Protein AF-A0A3R6N1R7-F1 (afdb_monomer_lite)

Secondary structure (DSSP, 8-state):
-EEEEEEEESSSEEEEEEEESSHHHHHHHHHHH-TT--TTT-SS-PEEEEEE--S--GGGSEEE--TT--

pLDDT: mean 76.5, std 13.58, range [44.56, 91.0]

Foldseek 3Di:
DAWKWKWKDWPDTAIAIEDDPDQVRRQVQCQVPVPPVPPPPRPTDIDIDIDGDPPDPNVVHHYGYRPPPD

Structure (mmCIF, N/CA/C/O backbone):
data_AF-A0A3R6N1R7-F1
#
_entry.id   AF-A0A3R6N1R7-F1
#
loop_
_atom_site.group_PDB
_atom_site.id
_atom_site.type_symbol
_atom_site.label_atom_id
_atom_site.label_alt_id
_atom_site.label_comp_id
_atom_site.label_asym_id
_atom_site.label_entity_id
_atom_site.label_seq_id
_atom_site.pdbx_PDB_ins_code
_atom_site.Cartn_x
_atom_site.Cartn_y
_atom_site.Cartn_z
_atom_site.occupancy
_atom_site.B_iso_or_equiv
_atom_site.auth_seq_id
_atom_site.auth_comp_id
_atom_site.auth_asym_id
_atom_site.auth_atom_id
_atom_site.pdbx_PDB_model_num
ATOM 1 N N . MET A 1 1 ? -6.631 -1.897 12.809 1.00 77.56 1 MET A N 1
ATOM 2 C CA . MET A 1 1 ? -6.230 -1.905 11.389 1.00 77.56 1 MET A CA 1
ATOM 3 C C . MET A 1 1 ? -6.967 -0.785 10.677 1.00 77.56 1 MET A C 1
ATOM 5 O O . MET A 1 1 ? -8.135 -0.559 10.970 1.00 77.56 1 MET A O 1
ATOM 9 N N . LYS A 1 2 ? -6.254 -0.025 9.857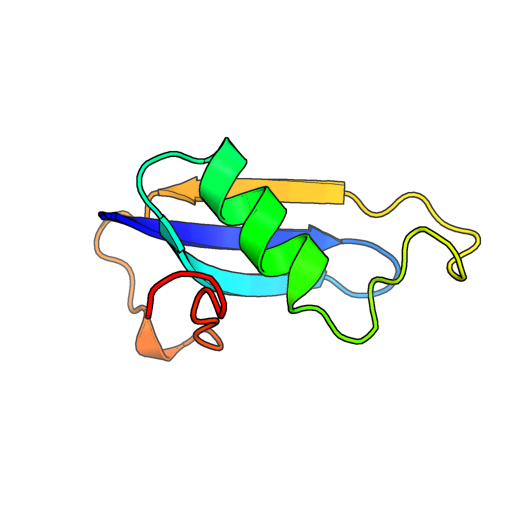 1.00 85.25 2 LYS A N 1
ATOM 10 C CA . LYS A 1 2 ? -6.741 1.081 9.033 1.00 85.25 2 LYS A CA 1
ATOM 11 C C . LYS A 1 2 ? -6.399 0.748 7.585 1.00 85.25 2 LYS A C 1
ATOM 13 O O . LYS A 1 2 ? -5.460 -0.007 7.347 1.00 85.25 2 LYS A O 1
ATOM 18 N N . ASP A 1 3 ? -7.140 1.324 6.656 1.00 88.75 3 ASP A N 1
ATOM 19 C CA . ASP A 1 3 ? -6.907 1.158 5.228 1.00 88.75 3 ASP A CA 1
ATOM 20 C C . ASP A 1 3 ? -5.752 2.076 4.780 1.00 88.75 3 ASP A C 1
ATOM 22 O O . ASP A 1 3 ? -5.772 3.301 4.972 1.00 88.75 3 ASP A O 1
ATOM 26 N N . TYR A 1 4 ? -4.715 1.461 4.225 1.00 89.50 4 TYR A N 1
ATOM 27 C CA . TYR A 1 4 ? -3.532 2.105 3.673 1.00 89.50 4 TYR A CA 1
ATOM 28 C C . TYR A 1 4 ? -3.440 1.808 2.180 1.00 89.50 4 TYR A C 1
ATOM 30 O O . TYR A 1 4 ? -3.851 0.753 1.710 1.00 89.50 4 TYR A O 1
ATOM 38 N N . LEU A 1 5 ? -2.896 2.764 1.439 1.00 89.50 5 LEU A N 1
ATOM 39 C CA . LEU A 1 5 ? -2.560 2.630 0.035 1.00 89.50 5 LEU A CA 1
ATOM 40 C C . LEU A 1 5 ? -1.044 2.650 -0.077 1.00 89.50 5 LEU A C 1
ATOM 42 O O . LEU A 1 5 ? -0.421 3.656 0.270 1.00 89.50 5 LEU A O 1
ATOM 46 N N . VAL A 1 6 ? -0.465 1.551 -0.539 1.00 87.69 6 VAL A N 1
ATOM 47 C CA . VAL A 1 6 ? 0.975 1.413 -0.737 1.00 87.69 6 VAL A CA 1
ATOM 48 C C . VAL A 1 6 ? 1.250 1.506 -2.218 1.00 87.69 6 VAL A C 1
ATOM 50 O O . VAL A 1 6 ? 0.796 0.677 -3.000 1.00 87.69 6 VAL A O 1
ATOM 53 N N . THR A 1 7 ? 1.966 2.550 -2.612 1.00 87.75 7 THR A N 1
ATOM 54 C CA . THR A 1 7 ? 2.413 2.699 -3.994 1.00 87.75 7 THR A CA 1
ATOM 55 C C . THR A 1 7 ? 3.823 2.160 -4.117 1.00 87.75 7 THR A C 1
ATOM 57 O O . THR A 1 7 ? 4.720 2.648 -3.435 1.00 87.75 7 THR A O 1
ATOM 60 N N . VAL A 1 8 ? 3.999 1.175 -4.988 1.00 84.56 8 VAL A N 1
ATOM 61 C CA . VAL A 1 8 ? 5.287 0.573 -5.318 1.00 84.56 8 VAL A CA 1
ATOM 62 C C . VAL A 1 8 ? 5.712 1.093 -6.680 1.00 84.56 8 VAL A C 1
ATOM 64 O O . VAL A 1 8 ? 4.917 1.115 -7.623 1.00 84.56 8 VAL A O 1
ATOM 67 N N . THR A 1 9 ? 6.943 1.585 -6.773 1.00 78.38 9 THR A N 1
ATOM 68 C CA . THR A 1 9 ? 7.527 2.090 -8.019 1.00 78.38 9 THR A CA 1
ATOM 69 C C . THR A 1 9 ? 8.887 1.447 -8.247 1.00 78.38 9 THR A C 1
ATOM 71 O O . THR A 1 9 ? 9.807 1.685 -7.472 1.00 78.38 9 THR A O 1
ATOM 74 N N . GLU A 1 10 ? 9.001 0.682 -9.332 1.00 70.25 10 GLU A N 1
ATOM 75 C CA . GLU A 1 10 ? 10.264 0.117 -9.840 1.00 70.25 10 GLU A CA 1
ATOM 76 C C . GLU A 1 10 ? 10.455 0.499 -11.309 1.00 70.25 10 GLU A C 1
ATOM 78 O O . GLU A 1 10 ? 11.127 1.474 -11.633 1.00 70.25 10 GLU A O 1
ATOM 83 N N . ILE A 1 11 ? 9.782 -0.231 -12.201 1.00 71.38 11 ILE A N 1
ATOM 84 C CA . ILE A 1 11 ? 9.720 0.028 -13.649 1.00 71.38 11 ILE A CA 1
ATOM 85 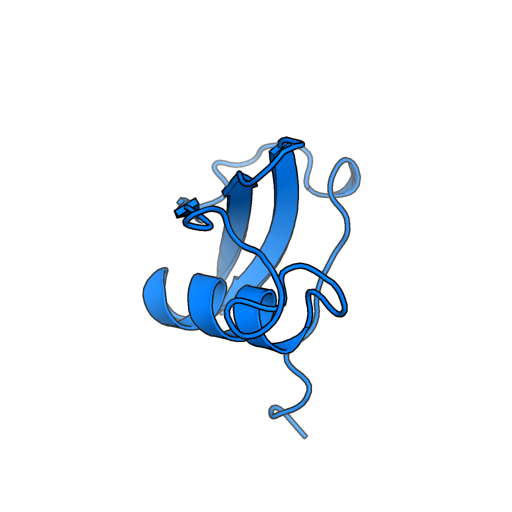C C . ILE A 1 11 ? 8.303 0.469 -14.049 1.00 71.38 11 ILE A C 1
ATOM 87 O O . ILE A 1 11 ? 8.106 1.232 -14.996 1.00 71.38 11 ILE A O 1
ATOM 91 N N . TYR A 1 12 ? 7.309 0.003 -13.290 1.00 70.75 12 TYR A N 1
ATOM 92 C CA . TYR A 1 12 ? 5.909 0.394 -13.362 1.00 70.75 12 TYR A CA 1
ATOM 93 C C . TYR A 1 12 ? 5.445 0.833 -11.969 1.00 70.75 12 TYR A C 1
ATOM 95 O O . TYR A 1 12 ? 5.953 0.346 -10.958 1.00 70.75 12 TYR A O 1
ATOM 103 N N . THR A 1 13 ? 4.496 1.765 -11.916 1.00 81.12 13 THR A N 1
ATOM 104 C CA . THR A 1 13 ? 3.902 2.232 -10.660 1.00 81.12 13 THR A CA 1
ATOM 105 C C . THR A 1 13 ? 2.597 1.490 -10.415 1.00 81.12 13 THR A C 1
ATOM 107 O O . THR A 1 13 ? 1.670 1.593 -11.221 1.00 81.12 13 THR A O 1
ATOM 110 N N . HIS A 1 14 ? 2.507 0.773 -9.297 1.00 84.31 14 HIS A N 1
ATOM 111 C CA . HIS A 1 14 ? 1.290 0.088 -8.867 1.00 84.31 14 HIS A CA 1
ATOM 112 C C . HIS A 1 14 ? 0.890 0.531 -7.460 1.00 84.31 14 HIS A C 1
ATOM 114 O O . HIS A 1 14 ? 1.751 0.758 -6.613 1.00 84.31 14 HIS A O 1
ATOM 120 N N . THR A 1 15 ? -0.411 0.665 -7.201 1.00 87.25 15 THR A N 1
ATOM 121 C CA . THR A 1 15 ? -0.930 1.037 -5.880 1.00 87.25 15 THR A CA 1
ATOM 122 C C . THR A 1 15 ? -1.801 -0.083 -5.335 1.00 87.25 15 THR A C 1
ATOM 124 O O . THR A 1 15 ? -2.865 -0.362 -5.883 1.00 87.25 15 THR A O 1
ATOM 127 N N . TYR A 1 16 ? -1.363 -0.665 -4.226 1.00 86.88 16 TYR A N 1
ATOM 128 C CA . TYR A 1 16 ? -2.077 -1.696 -3.489 1.00 86.88 16 TYR A CA 1
ATOM 129 C C . TYR A 1 16 ? -2.849 -1.086 -2.329 1.00 86.88 16 TYR A C 1
ATOM 131 O O . TYR A 1 16 ? -2.398 -0.133 -1.691 1.00 86.88 16 TYR A O 1
ATOM 139 N N . HIS A 1 17 ? -4.001 -1.660 -2.026 1.00 89.44 17 HIS A N 1
ATOM 140 C CA . HIS A 1 17 ? -4.756 -1.382 -0.821 1.00 89.44 17 HIS A CA 1
ATOM 141 C C . HIS A 1 17 ? -4.457 -2.455 0.224 1.00 89.44 17 HIS A C 1
ATOM 143 O O . HIS A 1 17 ? -4.618 -3.641 -0.029 1.00 89.44 17 HIS A O 1
ATOM 149 N N . VAL A 1 18 ? -4.033 -2.049 1.416 1.00 87.31 18 VAL A N 1
ATOM 150 C CA . VAL A 1 18 ? -3.659 -2.975 2.485 1.00 87.31 18 VAL A CA 1
ATOM 151 C C . VAL A 1 18 ? -4.218 -2.498 3.819 1.00 87.31 18 VAL A C 1
ATOM 153 O O . VAL A 1 18 ? -4.263 -1.299 4.114 1.00 87.31 18 VAL A O 1
ATOM 156 N N . ARG A 1 19 ? -4.639 -3.436 4.668 1.00 87.00 19 ARG A N 1
ATOM 157 C CA . ARG A 1 19 ? -5.124 -3.127 6.018 1.00 87.00 19 ARG A CA 1
ATOM 158 C C . ARG A 1 19 ? 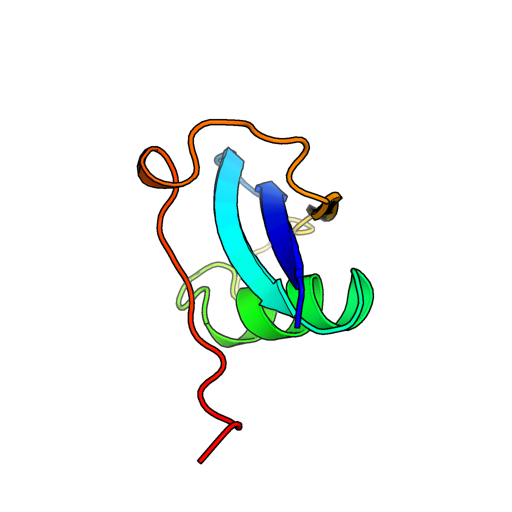-4.042 -3.365 7.057 1.00 87.00 19 ARG A C 1
ATOM 160 O O . ARG A 1 19 ? -3.798 -4.493 7.467 1.00 87.00 19 ARG A O 1
ATOM 167 N N . ALA A 1 20 ? -3.480 -2.276 7.569 1.00 86.62 20 ALA A N 1
ATOM 168 C CA . ALA A 1 20 ? -2.377 -2.312 8.524 1.00 86.62 20 ALA A CA 1
ATOM 169 C C . ALA A 1 20 ? -2.643 -1.428 9.748 1.00 86.62 20 ALA A C 1
ATOM 171 O O . ALA A 1 20 ? -3.563 -0.606 9.777 1.00 86.62 20 ALA A O 1
ATOM 172 N N . ASN A 1 21 ? -1.870 -1.588 10.817 1.00 86.19 21 ASN A N 1
ATOM 173 C CA . ASN A 1 21 ? -1.948 -0.686 11.971 1.00 86.19 21 ASN A CA 1
ATOM 174 C C . ASN A 1 21 ? -1.155 0.616 11.770 1.00 86.19 21 ASN A C 1
ATOM 176 O O . ASN A 1 21 ? -1.547 1.655 12.319 1.00 86.19 21 ASN A O 1
ATOM 180 N N . SER A 1 22 ? -0.107 0.555 10.947 1.00 86.88 22 SER A N 1
ATOM 181 C CA . SER A 1 22 ? 0.854 1.625 10.665 1.00 86.88 22 SER A CA 1
ATOM 182 C C . SER A 1 22 ? 1.235 1.635 9.183 1.00 86.88 22 SER A C 1
ATOM 184 O O . SER A 1 22 ? 1.005 0.654 8.487 1.00 86.88 22 SER A O 1
ATOM 186 N N . ALA A 1 23 ? 1.817 2.744 8.711 1.00 86.31 23 ALA A N 1
ATOM 187 C CA . ALA A 1 23 ? 2.334 2.843 7.342 1.00 86.31 23 ALA A CA 1
ATOM 188 C C . ALA A 1 23 ? 3.484 1.850 7.105 1.00 86.31 23 ALA A C 1
ATOM 190 O O . ALA A 1 23 ? 3.447 1.120 6.133 1.00 86.31 23 ALA A O 1
ATOM 191 N N . GLU A 1 24 ? 4.407 1.736 8.060 1.00 85.00 24 GLU A N 1
ATOM 192 C CA . GLU A 1 24 ? 5.510 0.767 8.004 1.00 85.00 24 GLU A CA 1
ATOM 193 C C . GLU A 1 24 ? 5.005 -0.685 7.896 1.00 85.00 24 GLU A C 1
ATOM 195 O O . GLU A 1 24 ? 5.435 -1.419 7.020 1.00 85.00 24 GLU A O 1
ATOM 200 N N . GLU A 1 25 ? 4.004 -1.070 8.704 1.00 85.62 25 GLU A N 1
ATOM 201 C CA . GLU A 1 25 ? 3.353 -2.393 8.605 1.00 85.62 25 GLU A CA 1
ATOM 202 C C . GLU A 1 25 ? 2.675 -2.583 7.233 1.00 85.62 25 GLU A C 1
ATOM 204 O O . GLU A 1 25 ? 2.660 -3.684 6.706 1.00 85.62 25 GLU A O 1
ATOM 209 N N . ALA A 1 26 ? 2.125 -1.523 6.630 1.00 85.81 26 ALA A N 1
ATOM 210 C CA . ALA A 1 26 ? 1.529 -1.593 5.295 1.00 85.81 26 ALA A CA 1
ATOM 211 C C . ALA A 1 26 ? 2.580 -1.849 4.204 1.00 85.81 26 ALA A C 1
ATOM 213 O O . ALA A 1 26 ? 2.346 -2.666 3.317 1.00 85.81 26 ALA A O 1
ATOM 214 N N . GLU A 1 27 ? 3.714 -1.149 4.269 1.00 85.56 27 GLU A N 1
ATOM 215 C CA . GLU A 1 27 ? 4.831 -1.317 3.332 1.00 85.56 27 GLU A CA 1
ATOM 216 C C . GLU A 1 27 ? 5.411 -2.724 3.420 1.00 85.56 27 GLU A C 1
ATOM 218 O O . GLU A 1 27 ? 5.609 -3.349 2.385 1.00 85.56 27 GLU A O 1
ATOM 223 N N . ASP A 1 28 ? 5.588 -3.237 4.637 1.00 83.88 28 ASP A N 1
ATOM 224 C CA . ASP A 1 28 ? 6.101 -4.583 4.898 1.00 83.88 28 ASP A CA 1
ATOM 225 C C . ASP A 1 28 ? 5.184 -5.672 4.312 1.00 83.88 28 ASP A C 1
ATOM 227 O O . ASP A 1 28 ? 5.644 -6.531 3.568 1.00 83.88 28 ASP A O 1
ATOM 231 N N . ILE A 1 29 ? 3.862 -5.572 4.522 1.00 82.62 29 ILE A N 1
ATOM 232 C CA . ILE A 1 29 ? 2.888 -6.525 3.957 1.00 82.62 29 ILE A CA 1
ATOM 233 C C . ILE A 1 29 ? 2.936 -6.539 2.428 1.00 82.62 29 ILE A C 1
ATOM 235 O O . ILE A 1 29 ? 2.848 -7.600 1.813 1.00 82.62 29 ILE A O 1
ATOM 239 N N . VAL A 1 30 ? 3.024 -5.361 1.807 1.00 81.31 30 VAL A N 1
ATOM 240 C CA . VAL A 1 30 ? 3.060 -5.249 0.345 1.00 81.31 30 VAL A CA 1
ATOM 241 C C . VAL A 1 30 ? 4.409 -5.696 -0.202 1.00 81.31 30 VAL A C 1
ATOM 243 O O . VAL A 1 30 ? 4.432 -6.318 -1.254 1.00 81.31 30 VAL A O 1
ATOM 246 N N . ALA A 1 31 ? 5.511 -5.453 0.503 1.00 77.62 31 ALA A N 1
ATOM 247 C CA . ALA A 1 31 ? 6.811 -6.001 0.137 1.00 77.62 31 ALA A CA 1
ATOM 248 C C . ALA A 1 31 ? 6.826 -7.540 0.208 1.00 77.62 31 ALA A C 1
ATOM 250 O O . ALA A 1 31 ? 7.418 -8.174 -0.660 1.00 77.62 31 ALA A O 1
ATOM 251 N N . ASP A 1 32 ? 6.139 -8.134 1.188 1.00 77.06 32 ASP A N 1
ATOM 252 C CA . ASP A 1 32 ? 6.042 -9.591 1.360 1.00 77.06 32 ASP A CA 1
ATOM 253 C C . ASP A 1 32 ? 5.078 -10.256 0.354 1.00 77.06 32 ASP A C 1
ATOM 255 O O . ASP A 1 32 ? 5.357 -11.335 -0.160 1.00 77.06 32 ASP A O 1
ATOM 259 N N . ASN A 1 33 ? 3.964 -9.592 0.010 1.00 72.88 33 ASN A N 1
ATOM 260 C CA . ASN A 1 33 ? 2.948 -10.118 -0.920 1.00 72.88 33 ASN A CA 1
ATOM 261 C C . ASN A 1 33 ? 3.162 -9.747 -2.388 1.00 72.88 33 ASN A C 1
ATOM 263 O O . ASN A 1 33 ? 2.543 -10.356 -3.262 1.00 72.88 33 ASN A O 1
ATOM 267 N N . SER A 1 34 ? 3.951 -8.715 -2.688 1.00 65.06 34 SER A N 1
ATOM 268 C CA . SER A 1 34 ? 4.244 -8.336 -4.069 1.00 65.06 34 SER A CA 1
ATOM 269 C C . SER A 1 34 ? 5.229 -9.362 -4.630 1.00 65.06 34 SER A C 1
ATOM 271 O O . SER A 1 34 ? 6.433 -9.120 -4.645 1.00 65.06 34 SER A O 1
ATOM 273 N N . ASP A 1 35 ? 4.682 -10.507 -5.065 1.00 55.66 35 ASP A N 1
ATOM 274 C CA . ASP A 1 35 ? 5.277 -11.725 -5.662 1.00 55.66 35 ASP A CA 1
ATOM 275 C C . ASP A 1 35 ? 6.085 -11.437 -6.957 1.00 55.66 35 ASP A C 1
ATOM 277 O O . ASP A 1 35 ? 5.984 -12.119 -7.972 1.00 55.66 35 ASP A O 1
ATOM 281 N N . GLY A 1 36 ? 6.845 -10.344 -6.990 1.00 48.09 36 GLY A N 1
ATOM 282 C CA . GLY A 1 36 ? 7.424 -9.786 -8.209 1.00 48.09 36 GLY A CA 1
ATOM 283 C C . GLY A 1 36 ? 8.071 -8.407 -8.074 1.00 48.09 36 GLY A C 1
ATOM 284 O O . GLY A 1 36 ? 8.758 -8.004 -9.003 1.00 48.09 36 GLY A O 1
ATOM 285 N N . CYS A 1 37 ? 7.940 -7.719 -6.935 1.00 50.94 37 CYS A N 1
ATOM 286 C CA . CYS A 1 37 ? 8.838 -6.611 -6.569 1.00 50.94 37 CYS A CA 1
ATOM 287 C C . CYS A 1 37 ? 9.976 -7.164 -5.708 1.00 50.94 37 CYS A C 1
ATOM 289 O O . CYS A 1 37 ? 10.209 -6.752 -4.571 1.00 50.94 37 CYS A O 1
ATOM 291 N N . ASN A 1 38 ? 10.614 -8.219 -6.215 1.00 51.81 38 ASN A N 1
ATOM 292 C CA . ASN A 1 38 ? 11.648 -8.928 -5.490 1.00 51.81 38 ASN A CA 1
ATOM 293 C C . ASN A 1 38 ? 12.893 -8.036 -5.462 1.00 51.81 38 ASN A C 1
ATOM 295 O O . ASN A 1 38 ? 13.694 -8.043 -6.393 1.00 51.81 38 ASN A O 1
ATOM 299 N N . VAL A 1 39 ? 13.078 -7.295 -4.368 1.00 50.72 39 VAL A N 1
ATOM 300 C CA . VAL A 1 39 ? 14.276 -6.477 -4.086 1.00 50.72 39 VAL A CA 1
ATOM 301 C C . VAL A 1 39 ? 15.593 -7.268 -4.179 1.00 50.72 39 VAL A C 1
ATOM 303 O O . VAL A 1 39 ? 16.669 -6.676 -4.189 1.00 50.72 39 VAL A O 1
ATOM 306 N N . TYR A 1 40 ? 15.526 -8.605 -4.236 1.00 47.59 40 TYR A N 1
ATOM 307 C CA . TYR A 1 40 ? 16.672 -9.490 -4.446 1.00 47.59 40 TYR A CA 1
ATOM 308 C C . TYR A 1 40 ? 16.939 -9.866 -5.914 1.00 47.59 40 TYR A C 1
ATOM 310 O O . TYR A 1 40 ? 18.025 -10.373 -6.199 1.00 47.59 40 TYR A O 1
ATOM 318 N N . GLU A 1 41 ? 16.002 -9.628 -6.837 1.00 51.03 41 GLU A N 1
ATOM 319 C CA . GLU A 1 41 ? 16.150 -9.927 -8.272 1.00 51.03 41 GLU A CA 1
ATOM 320 C C . GLU A 1 41 ? 16.022 -8.697 -9.185 1.00 51.03 41 GLU A C 1
ATOM 322 O O . GLU A 1 41 ? 16.490 -8.759 -10.327 1.00 51.03 41 GLU A O 1
ATOM 327 N N . ASP A 1 42 ? 15.475 -7.574 -8.705 1.00 50.31 42 ASP A N 1
ATOM 328 C CA . ASP A 1 42 ? 15.406 -6.345 -9.496 1.00 50.31 42 ASP A CA 1
ATOM 329 C C . ASP A 1 42 ? 16.694 -5.514 -9.366 1.00 50.31 42 ASP A C 1
ATOM 331 O O . ASP A 1 42 ? 17.173 -5.180 -8.283 1.00 50.31 42 ASP A O 1
ATOM 335 N N . TYR A 1 43 ? 17.295 -5.183 -10.509 1.00 51.34 43 TYR A N 1
ATOM 336 C CA . TYR A 1 43 ? 18.478 -4.320 -10.581 1.00 51.34 43 TYR A CA 1
ATOM 337 C C . TYR A 1 43 ? 18.144 -2.836 -10.291 1.00 51.34 43 TYR A C 1
ATOM 339 O O . TYR A 1 43 ? 19.063 -2.010 -10.297 1.00 51.34 43 TYR A O 1
ATOM 347 N N . ASN A 1 44 ? 16.868 -2.481 -10.059 1.00 56.88 44 ASN A N 1
ATOM 348 C CA . ASN A 1 44 ? 16.410 -1.132 -9.715 1.00 56.88 44 ASN A CA 1
ATOM 349 C C . ASN A 1 44 ? 15.890 -1.053 -8.274 1.00 56.88 44 ASN A C 1
ATOM 351 O O . ASN A 1 44 ? 15.287 -1.979 -7.750 1.00 56.88 44 ASN A O 1
ATOM 355 N N . GLU A 1 45 ? 16.111 0.093 -7.633 1.00 65.50 45 GLU A N 1
ATOM 356 C CA . GLU A 1 45 ? 15.649 0.350 -6.269 1.00 65.50 45 GLU A CA 1
ATOM 357 C C . GLU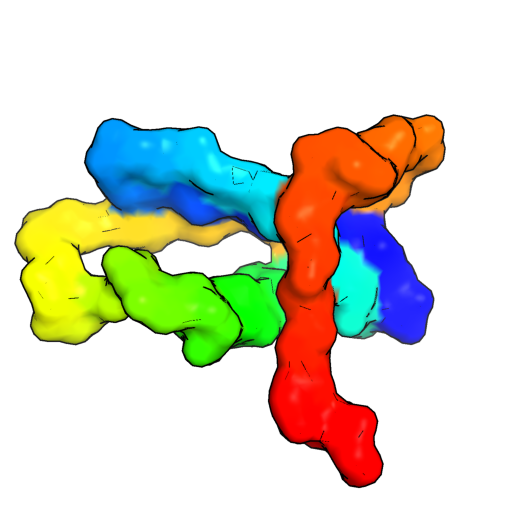 A 1 45 ? 14.121 0.537 -6.247 1.00 65.50 45 GLU A C 1
ATOM 359 O O . GLU A 1 45 ? 13.605 1.549 -6.730 1.00 65.50 45 GLU A O 1
ATOM 364 N N . SER A 1 46 ? 13.391 -0.431 -5.687 1.00 71.75 46 SER A N 1
ATOM 365 C CA . SER A 1 46 ? 11.949 -0.332 -5.454 1.00 71.75 46 SER A CA 1
ATOM 366 C C . SER A 1 46 ? 11.645 0.730 -4.405 1.00 71.75 46 SER A C 1
ATOM 368 O O . SER A 1 46 ? 12.087 0.641 -3.259 1.00 71.75 46 SER A O 1
ATOM 370 N N . THR A 1 47 ? 10.847 1.734 -4.767 1.00 80.06 47 THR A N 1
ATOM 371 C CA . THR A 1 47 ? 10.355 2.724 -3.804 1.00 80.06 47 THR A CA 1
ATOM 372 C C . THR A 1 47 ? 8.949 2.359 -3.357 1.00 80.06 47 THR A C 1
ATOM 374 O O . THR A 1 47 ? 8.026 2.308 -4.173 1.00 80.06 47 THR A O 1
ATOM 377 N N . TYR A 1 48 ? 8.786 2.177 -2.051 1.00 82.88 48 TYR A N 1
ATOM 378 C CA . TYR A 1 48 ? 7.501 1.979 -1.392 1.00 82.88 48 TYR A CA 1
ATOM 379 C C . TYR A 1 48 ? 7.049 3.297 -0.762 1.00 82.88 48 TYR A C 1
ATOM 381 O O . TYR A 1 48 ? 7.854 4.077 -0.250 1.00 82.88 48 TYR A O 1
ATOM 389 N N . ASN A 1 49 ? 5.757 3.594 -0.870 1.00 86.94 49 ASN A N 1
ATOM 390 C CA . ASN A 1 49 ? 5.165 4.752 -0.219 1.00 86.94 49 ASN A CA 1
ATOM 391 C C . ASN A 1 49 ? 3.770 4.408 0.290 1.00 86.94 49 ASN A C 1
ATOM 393 O O . ASN A 1 49 ? 2.814 4.330 -0.491 1.00 86.94 49 ASN A O 1
ATOM 397 N N . ALA A 1 50 ? 3.654 4.215 1.602 1.00 88.62 50 ALA A N 1
ATOM 398 C CA . ALA A 1 50 ? 2.370 4.033 2.260 1.00 88.62 50 ALA A CA 1
ATOM 399 C C . ALA A 1 50 ? 1.728 5.364 2.663 1.00 88.62 50 ALA A C 1
ATOM 401 O O . ALA A 1 50 ? 2.253 6.148 3.458 1.00 88.62 50 ALA A O 1
ATOM 402 N N . ARG A 1 51 ? 0.491 5.566 2.209 1.00 91.00 51 ARG A N 1
ATOM 403 C CA . ARG A 1 51 ? -0.384 6.656 2.653 1.00 91.00 51 ARG A CA 1
ATOM 404 C C . ARG A 1 51 ? -1.685 6.108 3.222 1.00 91.00 51 ARG A C 1
ATOM 406 O O . ARG A 1 51 ? -2.147 5.047 2.828 1.00 91.00 51 ARG A O 1
ATOM 413 N N . LYS A 1 52 ? -2.320 6.842 4.136 1.00 90.69 52 LYS A N 1
ATOM 414 C CA . LYS A 1 52 ? -3.672 6.488 4.599 1.00 90.69 52 LYS A CA 1
ATOM 415 C C . LYS A 1 52 ? -4.693 6.771 3.506 1.00 90.69 52 LYS A C 1
ATOM 417 O O . LYS A 1 52 ? -4.625 7.823 2.868 1.00 90.69 52 LYS A O 1
ATOM 422 N N . ALA A 1 53 ? -5.669 5.884 3.363 1.00 86.88 53 ALA A N 1
ATOM 423 C CA . ALA A 1 53 ? -6.836 6.155 2.542 1.00 86.88 53 ALA A CA 1
ATOM 424 C C . ALA A 1 53 ? -7.669 7.287 3.168 1.00 86.88 53 ALA A C 1
ATOM 426 O O . ALA A 1 53 ? -8.018 7.232 4.347 1.00 86.88 53 ALA A O 1
ATOM 427 N N . ASN A 1 54 ? -7.993 8.321 2.389 1.00 84.25 54 ASN A N 1
ATOM 428 C CA . ASN A 1 54 ? -8.753 9.487 2.865 1.00 84.25 54 ASN A CA 1
ATOM 429 C C . ASN A 1 54 ? -10.199 9.490 2.341 1.00 84.25 54 ASN A C 1
ATOM 431 O O . ASN A 1 54 ? -10.689 10.509 1.864 1.00 84.25 54 ASN A O 1
ATOM 435 N N . GLY A 1 55 ? -10.881 8.342 2.420 1.00 79.25 55 GLY A N 1
ATOM 436 C CA . GLY A 1 55 ? -12.253 8.188 1.908 1.00 79.25 55 GLY A CA 1
ATOM 437 C C . GLY A 1 55 ? -12.341 8.091 0.382 1.00 79.25 55 GLY A C 1
ATOM 438 O O . GLY A 1 55 ? -13.389 8.359 -0.197 1.00 79.25 55 GLY A O 1
ATOM 439 N N . GLU A 1 56 ? -11.228 7.743 -0.257 1.00 86.69 56 GLU A N 1
ATOM 440 C CA . GLU A 1 56 ? -11.144 7.435 -1.684 1.00 86.69 56 GLU A CA 1
ATOM 441 C C . GLU A 1 56 ? -11.802 6.074 -1.967 1.00 86.69 56 GLU A C 1
ATOM 443 O O . GLU A 1 56 ? -11.977 5.266 -1.051 1.00 86.69 56 GLU A O 1
ATOM 448 N N . ASP A 1 57 ? -12.165 5.807 -3.224 1.00 84.38 57 ASP A N 1
ATOM 449 C CA . ASP A 1 57 ? -12.719 4.502 -3.588 1.00 84.38 57 ASP A CA 1
ATOM 450 C C . ASP A 1 57 ? -11.614 3.439 -3.569 1.00 84.38 57 ASP A C 1
ATOM 452 O O . ASP A 1 57 ? -10.742 3.399 -4.435 1.00 84.38 57 ASP A O 1
ATOM 456 N N . LEU A 1 58 ? -11.642 2.599 -2.535 1.00 83.75 58 LEU A N 1
ATOM 457 C CA . LEU A 1 58 ? -10.652 1.547 -2.317 1.00 83.75 58 LEU A CA 1
ATOM 458 C C . LEU A 1 58 ? -10.808 0.371 -3.286 1.00 83.75 58 LEU A C 1
ATOM 460 O O . LEU A 1 58 ? -9.858 -0.375 -3.493 1.00 83.75 58 LEU A O 1
ATOM 464 N N . SER A 1 59 ? -11.983 0.226 -3.903 1.00 83.81 59 SER A N 1
ATOM 465 C CA . SER A 1 59 ? -12.291 -0.845 -4.860 1.00 83.81 59 SER A CA 1
ATOM 466 C C . SER A 1 59 ? -11.529 -0.692 -6.178 1.00 83.81 59 S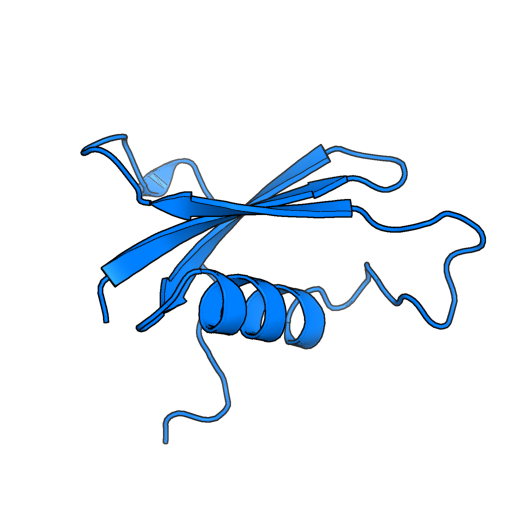ER A C 1
ATOM 468 O O . SER A 1 59 ? -11.514 -1.615 -6.989 1.00 83.81 59 SER A O 1
ATOM 470 N N . LEU A 1 60 ? -10.919 0.474 -6.405 1.00 84.50 60 LEU A N 1
ATOM 471 C CA . LEU A 1 60 ? -10.049 0.745 -7.548 1.00 84.50 60 LEU A CA 1
ATOM 472 C C . LEU A 1 60 ? -8.661 0.108 -7.412 1.00 84.50 60 LEU A C 1
ATOM 474 O O . LEU A 1 60 ? -7.933 0.049 -8.402 1.00 84.50 60 LEU A O 1
ATOM 478 N N . TYR A 1 61 ? -8.290 -0.332 -6.210 1.00 85.31 61 TYR A N 1
ATOM 479 C CA . TYR A 1 61 ? -6.968 -0.863 -5.907 1.00 85.31 61 TYR A CA 1
ATOM 480 C C . TYR A 1 61 ? -7.037 -2.355 -5.605 1.00 85.31 61 TYR A C 1
ATOM 482 O O . TYR A 1 61 ? -8.004 -2.852 -5.020 1.00 85.31 61 TYR A O 1
ATOM 490 N N . GLU A 1 62 ? -5.977 -3.069 -5.970 1.00 84.62 62 GLU A N 1
ATOM 491 C CA . GLU A 1 62 ? -5.836 -4.470 -5.601 1.00 84.62 62 GLU A CA 1
ATOM 492 C C . GLU A 1 62 ? -5.643 -4.577 -4.087 1.00 84.62 62 GLU A C 1
ATOM 494 O O . GLU A 1 62 ? -4.796 -3.890 -3.512 1.00 84.62 62 GLU A O 1
ATOM 499 N N . THR A 1 63 ? -6.480 -5.381 -3.428 1.00 84.69 63 THR A N 1
ATOM 500 C CA . THR A 1 63 ? -6.410 -5.540 -1.975 1.00 84.69 63 THR A CA 1
ATOM 501 C C . THR A 1 63 ? -5.460 -6.671 -1.627 1.00 84.69 63 THR A C 1
ATOM 503 O O . THR A 1 63 ? -5.680 -7.808 -2.029 1.00 84.69 63 THR A O 1
ATOM 506 N N . VAL A 1 64 ? -4.440 -6.338 -0.848 1.00 82.62 64 VAL A N 1
ATOM 507 C CA . VAL A 1 64 ? -3.463 -7.271 -0.304 1.00 82.62 64 VAL A CA 1
ATOM 508 C C . VAL A 1 64 ? -3.823 -7.540 1.155 1.00 82.62 64 VAL A C 1
ATOM 510 O O . VAL A 1 64 ? -4.080 -6.614 1.933 1.00 82.62 64 VAL A O 1
ATOM 513 N N . GLU A 1 65 ? -3.873 -8.813 1.529 1.00 75.75 65 GLU A N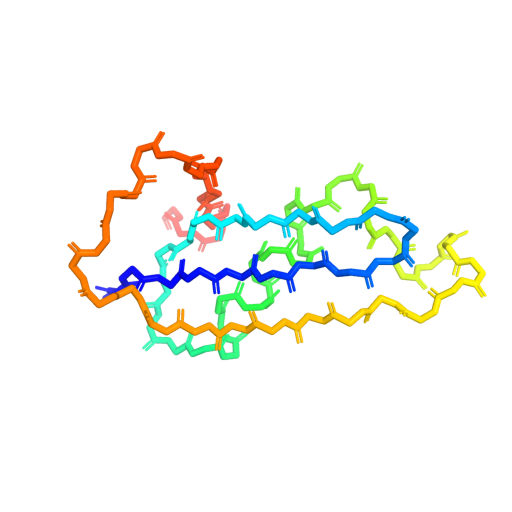 1
ATOM 514 C CA . GLU A 1 65 ? -4.119 -9.245 2.902 1.00 75.75 65 GLU A CA 1
ATOM 515 C C . GLU A 1 65 ? -2.812 -9.742 3.519 1.00 75.75 65 GLU A C 1
ATOM 517 O O . GLU A 1 65 ? -1.992 -10.350 2.842 1.00 75.75 65 GLU A O 1
ATOM 522 N N . ASN A 1 66 ? -2.595 -9.458 4.804 1.00 67.00 66 ASN A N 1
ATOM 523 C CA . ASN A 1 66 ? -1.402 -9.938 5.494 1.00 67.00 66 ASN A CA 1
ATOM 524 C C . ASN A 1 66 ? -1.547 -11.446 5.782 1.00 67.00 66 ASN A C 1
ATOM 526 O O . ASN A 1 66 ? -2.454 -11.790 6.549 1.00 67.00 66 ASN A O 1
ATOM 530 N N . PRO A 1 67 ? -0.684 -12.326 5.236 1.00 61.62 67 PRO A N 1
ATOM 531 C CA . PRO A 1 67 ? -0.742 -13.763 5.496 1.00 61.62 67 PRO A CA 1
ATOM 532 C C . PRO A 1 67 ? -0.444 -14.119 6.963 1.00 61.62 67 PRO A C 1
ATOM 534 O O . PRO A 1 67 ? -0.874 -15.168 7.425 1.00 61.62 67 PRO A O 1
ATOM 537 N N . ASP A 1 68 ? 0.209 -13.234 7.726 1.00 57.09 68 ASP A N 1
ATOM 538 C CA . ASP A 1 68 ? 0.636 -13.487 9.113 1.00 57.09 68 ASP A CA 1
ATOM 539 C C . ASP A 1 68 ? -0.434 -13.149 10.182 1.00 57.09 68 ASP A C 1
ATOM 541 O O . ASP A 1 68 ? -0.146 -13.063 11.378 1.00 57.09 68 ASP A O 1
ATOM 545 N N . LYS A 1 69 ? -1.694 -12.925 9.780 1.00 53.03 69 LYS A N 1
ATOM 546 C CA . LYS A 1 69 ? -2.835 -12.757 10.704 1.00 53.03 69 LYS A CA 1
ATOM 547 C C . LYS A 1 69 ? -3.840 -13.906 10.592 1.00 53.03 69 LYS A C 1
ATOM 549 O O . LYS A 1 69 ? -5.008 -13.666 10.287 1.00 53.03 69 LYS A O 1
ATOM 554 N N . GLU A 1 70 ? -3.389 -15.125 10.885 1.00 44.56 70 GLU A N 1
ATOM 555 C CA . GLU A 1 70 ? -4.257 -16.226 11.351 1.00 44.56 70 GLU A CA 1
ATOM 556 C C . GLU A 1 70 ? -4.388 -16.237 12.883 1.00 44.56 70 GLU A C 1
ATOM 558 O O . GLU A 1 70 ? -3.375 -16.011 13.588 1.00 44.56 70 GLU A O 1
#

Sequence (70 aa):
MKDYLVTVTEIYTHTYHVRANSAEEAEDIVADNSDGCNVYEDYNESTYNARKANGEDLSLYETVENPDKE

Radius of gyration: 11.65 Å; chains: 1; bounding box: 31×26×26 Å